Protein AF-A0A4P9WVX8-F1 (afdb_monomer)

Sequence (152 aa):
MGNSILFQQATQNQAVYIHQIEELKTQLSRKAKELGSLQATVRTLQAQMDTGLAYAVQQQEHVQLLLEMERRKTQYLENLLGGPMATDAPTDAPPDPKEAEPSTHPAPLSLSSASSTPEPASSTPEPASSSPPTKASRPRSMSTSASTTSTR

Solvent-accessible surface area (backbone atoms only — not comparable to full-atom values): 10241 Å² total; per-residue (Å²): 125,69,71,60,57,55,51,53,51,52,52,53,53,50,52,53,50,53,52,53,51,52,50,51,51,53,51,51,52,52,50,51,51,54,50,51,53,51,53,51,52,52,52,54,51,49,54,51,49,55,51,50,49,53,51,52,52,53,51,50,54,51,52,52,51,52,52,51,50,52,52,53,51,50,54,51,50,48,52,68,74,63,52,77,79,80,73,88,70,92,76,94,78,85,90,86,92,77,85,86,83,85,84,74,80,84,77,82,86,79,79,78,81,82,87,74,83,80,77,81,86,85,75,86,80,81,86,85,78,86,85,88,87,88,90,82,81,84,86,82,89,80,89,80,84,88,82,92,81,91,86,132

Radius of gyration: 41.73 Å; Cα contacts (8 Å, |Δi|>4): 0; chains: 1; bounding box: 66×66×125 Å

Organism: NCBI:txid1555241

Secondary structure (DSSP, 8-state):
-HHHHHHHHHHHHHHHHHHHHHHHHHHHHHHHHHHHHHHHHHHHHHHHHHHHHHHHHHHHHHHHHHHHHHHHHHHHHHHHHSS----------------------PPP--------PPPP---PPPP-------------------------

Mean predicted aligned error: 20.57 Å

Structure (mmCIF, N/CA/C/O backbone):
data_AF-A0A4P9WVX8-F1
#
_entry.id   AF-A0A4P9WVX8-F1
#
loop_
_atom_site.group_PDB
_atom_site.id
_atom_site.type_symbol
_atom_site.label_atom_id
_atom_site.label_alt_id
_atom_site.label_comp_id
_atom_site.label_asym_id
_atom_site.label_entity_id
_atom_site.label_seq_id
_atom_site.pdbx_PDB_ins_code
_atom_site.Cartn_x
_atom_site.Cartn_y
_atom_site.Cartn_z
_atom_site.occupancy
_atom_site.B_iso_or_equiv
_atom_site.auth_seq_id
_atom_site.auth_comp_id
_atom_site.auth_asym_id
_atom_site.auth_atom_id
_atom_site.pdbx_PDB_model_num
ATOM 1 N N . MET A 1 1 ? -35.167 -10.339 54.689 1.00 61.94 1 MET A N 1
ATOM 2 C CA . MET A 1 1 ? -33.801 -9.828 54.412 1.00 61.94 1 MET A CA 1
ATOM 3 C C . MET A 1 1 ? -33.202 -10.291 53.068 1.00 61.94 1 MET A C 1
ATOM 5 O O . MET A 1 1 ? -32.163 -9.768 52.699 1.00 61.94 1 MET A O 1
ATOM 9 N N . GLY A 1 2 ? -33.830 -11.187 52.285 1.00 73.06 2 GLY A N 1
ATOM 10 C CA . GLY A 1 2 ? -33.225 -11.739 51.052 1.00 73.06 2 GLY A CA 1
ATOM 11 C C . GLY A 1 2 ? -33.112 -10.798 49.837 1.00 73.06 2 GLY A C 1
ATOM 12 O O . GLY A 1 2 ? -32.157 -10.915 49.077 1.00 73.06 2 GLY A O 1
ATOM 13 N N . ASN A 1 3 ? -34.014 -9.821 49.669 1.00 75.25 3 ASN A N 1
ATOM 14 C CA . ASN A 1 3 ? -34.014 -8.960 48.470 1.00 75.25 3 ASN A CA 1
ATOM 15 C C . ASN A 1 3 ? -32.828 -7.978 48.391 1.00 75.25 3 ASN A C 1
ATOM 17 O O . ASN A 1 3 ? -32.446 -7.582 47.294 1.00 75.25 3 ASN A O 1
ATOM 21 N N . SER A 1 4 ? -32.224 -7.605 49.525 1.00 84.88 4 SER A N 1
ATOM 22 C CA . SER A 1 4 ? -31.080 -6.675 49.556 1.00 84.88 4 SER A CA 1
ATOM 23 C C . SER A 1 4 ? -29.802 -7.307 48.986 1.00 84.88 4 SER A C 1
ATOM 25 O O . SER A 1 4 ? -29.057 -6.664 48.253 1.00 84.88 4 SER A O 1
ATOM 27 N N . ILE A 1 5 ? -29.584 -8.600 49.256 1.00 89.88 5 ILE A N 1
ATOM 28 C CA . ILE A 1 5 ? -28.383 -9.330 48.820 1.00 89.88 5 ILE A CA 1
ATOM 29 C C . ILE A 1 5 ? -28.388 -9.512 47.299 1.00 89.88 5 ILE A C 1
ATOM 31 O O . ILE A 1 5 ? -27.379 -9.263 46.644 1.00 89.88 5 ILE A O 1
ATOM 35 N N . LEU A 1 6 ? -29.542 -9.871 46.725 1.00 91.94 6 LEU A N 1
ATOM 36 C CA . LEU A 1 6 ? -29.685 -10.023 45.275 1.00 91.94 6 LEU A CA 1
ATOM 37 C C . LEU A 1 6 ? -29.473 -8.694 44.540 1.00 91.94 6 LEU A C 1
ATOM 39 O O . LEU A 1 6 ? -28.785 -8.658 43.523 1.00 91.94 6 LEU A O 1
ATOM 43 N N . PHE A 1 7 ? -30.010 -7.594 45.074 1.00 93.12 7 PHE A N 1
ATOM 44 C CA . PHE A 1 7 ? -29.798 -6.260 44.513 1.00 93.12 7 PHE A CA 1
ATOM 45 C C . PHE A 1 7 ? -28.320 -5.841 44.566 1.00 93.12 7 PHE A C 1
ATOM 47 O O . PHE A 1 7 ? -27.771 -5.341 43.580 1.00 93.12 7 PHE A O 1
ATOM 54 N N . GLN A 1 8 ? -27.650 -6.091 45.694 1.00 92.81 8 GLN A N 1
ATOM 55 C CA . GLN A 1 8 ? -26.234 -5.769 45.853 1.00 92.81 8 GLN A CA 1
ATOM 56 C C . GLN A 1 8 ? -25.354 -6.589 44.897 1.00 92.81 8 GLN A C 1
ATOM 58 O O . GLN A 1 8 ? -24.461 -6.032 44.258 1.00 92.81 8 GLN A O 1
ATOM 63 N N . GLN A 1 9 ? -25.649 -7.880 44.727 1.00 92.81 9 GLN A N 1
ATOM 64 C CA . GLN A 1 9 ? -24.939 -8.750 43.789 1.00 92.81 9 GLN A CA 1
ATOM 65 C C . GLN A 1 9 ? -25.174 -8.341 42.326 1.00 92.81 9 GLN A C 1
ATOM 67 O O . GLN A 1 9 ? -24.226 -8.281 41.544 1.00 92.81 9 GLN A O 1
ATOM 72 N N . ALA A 1 10 ? -26.412 -7.994 41.957 1.00 92.25 10 ALA A N 1
ATOM 73 C CA . ALA A 1 10 ? -26.726 -7.491 40.620 1.00 92.25 10 ALA A CA 1
ATOM 74 C C . ALA A 1 10 ? -25.960 -6.196 40.304 1.00 92.25 10 ALA A C 1
ATOM 76 O O . ALA A 1 10 ? -25.414 -6.056 39.211 1.00 92.25 10 ALA A O 1
ATOM 77 N N . THR A 1 11 ? -25.848 -5.290 41.279 1.00 94.50 11 THR A N 1
ATOM 78 C CA . THR A 1 11 ? -25.107 -4.026 41.133 1.00 94.50 11 THR A CA 1
ATOM 79 C C . THR A 1 11 ? -23.603 -4.263 40.958 1.00 94.50 11 THR A C 1
ATOM 81 O O . THR A 1 11 ? -22.969 -3.634 40.112 1.00 94.50 11 THR A O 1
ATOM 84 N N . GLN A 1 12 ? -23.021 -5.203 41.712 1.00 94.12 12 GLN A N 1
ATOM 85 C CA . GLN A 1 12 ? -21.609 -5.572 41.560 1.00 94.12 12 GLN A CA 1
ATOM 86 C C . GLN A 1 12 ? -21.328 -6.181 40.184 1.00 94.12 12 GLN A C 1
ATOM 88 O O . GLN A 1 12 ? -20.387 -5.765 39.509 1.00 94.12 12 GLN A O 1
ATOM 93 N N . ASN A 1 13 ? -22.177 -7.107 39.730 1.00 96.25 13 ASN A N 1
ATOM 94 C CA . ASN A 1 13 ? -22.047 -7.703 38.402 1.00 96.25 13 ASN A CA 1
ATOM 95 C C . ASN A 1 13 ? -22.188 -6.646 37.298 1.00 96.25 13 ASN A C 1
ATOM 97 O O . ASN A 1 13 ? -21.410 -6.637 36.347 1.00 96.25 13 ASN A O 1
ATOM 101 N N . GLN A 1 14 ? -23.133 -5.713 37.447 1.00 96.12 14 GLN A N 1
ATOM 102 C CA . GLN A 1 14 ? -23.305 -4.606 36.511 1.00 96.12 14 GLN A CA 1
ATOM 103 C C . GLN A 1 14 ? -22.039 -3.746 36.408 1.00 96.12 14 GLN A C 1
ATOM 105 O O . GLN A 1 14 ? -21.618 -3.424 35.299 1.00 96.12 14 GLN A O 1
ATOM 110 N N . ALA A 1 15 ? -21.402 -3.412 37.534 1.00 95.81 15 ALA A N 1
ATOM 111 C CA . ALA A 1 15 ? -20.159 -2.642 37.535 1.00 95.81 15 ALA A CA 1
ATOM 112 C C . ALA A 1 15 ? -19.017 -3.377 36.808 1.00 95.81 15 ALA A C 1
ATOM 114 O O . ALA A 1 15 ? -18.292 -2.764 36.023 1.00 95.81 15 ALA A O 1
ATOM 115 N N . VAL A 1 16 ? -18.896 -4.696 37.007 1.00 97.50 16 VAL A N 1
ATOM 116 C CA . VAL A 1 16 ? -17.907 -5.527 36.299 1.00 97.50 16 VAL A CA 1
ATOM 117 C C . VAL A 1 16 ? -18.155 -5.505 34.790 1.00 97.50 16 VAL A C 1
ATOM 119 O O . VAL A 1 16 ? -17.217 -5.296 34.021 1.00 97.50 16 VAL A O 1
ATOM 122 N N . TYR A 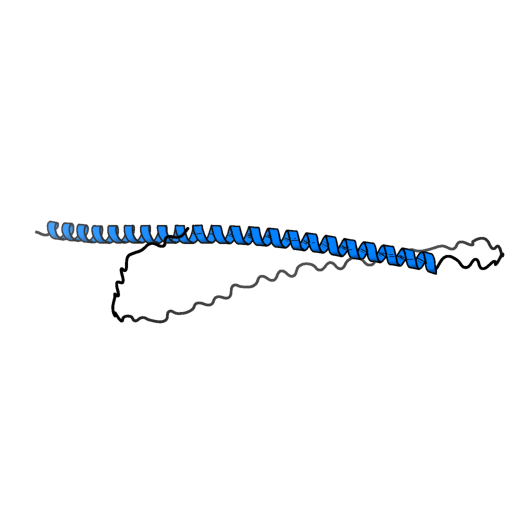1 17 ? -19.406 -5.659 34.351 1.00 97.94 17 TYR A N 1
ATOM 123 C CA . TYR A 1 17 ? -19.733 -5.612 32.925 1.00 97.94 17 TYR A CA 1
ATOM 124 C C . TYR A 1 17 ? -19.483 -4.237 32.307 1.00 97.94 17 TYR A C 1
ATOM 126 O O . TYR A 1 17 ? -18.968 -4.165 31.193 1.00 97.94 17 TYR A O 1
ATOM 134 N N . ILE A 1 18 ? -19.787 -3.148 33.019 1.00 97.69 18 ILE A N 1
ATOM 135 C CA . ILE A 1 18 ? -19.483 -1.789 32.549 1.00 97.69 18 ILE A CA 1
ATOM 136 C C . ILE A 1 18 ? -17.976 -1.637 32.319 1.00 97.69 18 ILE A C 1
ATOM 138 O O . ILE A 1 18 ? -17.573 -1.214 31.236 1.00 97.69 18 ILE A O 1
ATOM 142 N N . HIS A 1 19 ? -17.150 -2.063 33.278 1.00 97.56 19 HIS A N 1
ATOM 143 C CA . HIS A 1 19 ? -15.695 -2.001 33.137 1.00 97.56 19 HIS A CA 1
ATOM 144 C C . HIS A 1 19 ? -15.193 -2.834 31.947 1.00 97.56 19 HIS A C 1
ATOM 146 O O . HIS A 1 19 ? -14.381 -2.359 31.157 1.00 97.56 19 HIS A O 1
ATOM 152 N N . GLN A 1 20 ? -15.696 -4.061 31.772 1.00 98.31 20 GLN A N 1
ATOM 153 C CA . GLN A 1 20 ? -15.327 -4.908 30.629 1.00 98.31 20 GLN A CA 1
ATOM 154 C C . GLN A 1 20 ? -15.719 -4.272 29.288 1.00 98.31 20 GLN A C 1
ATOM 156 O O . GLN A 1 20 ? -14.947 -4.313 28.331 1.00 98.31 20 GLN A O 1
ATOM 161 N N . ILE A 1 21 ? -16.898 -3.650 29.2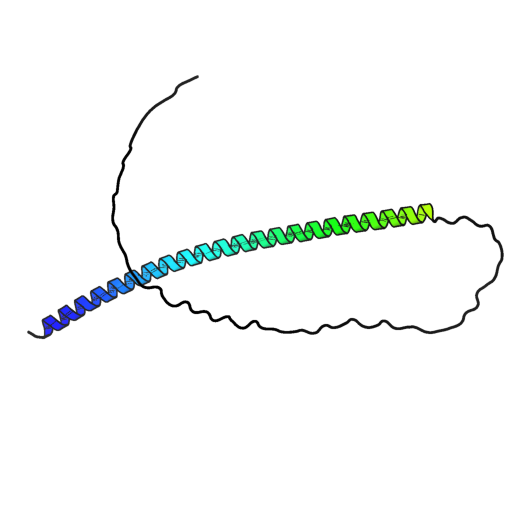11 1.00 98.12 21 ILE A N 1
ATOM 162 C CA . ILE A 1 21 ? -17.354 -2.945 28.008 1.00 98.12 21 ILE A CA 1
ATOM 163 C C . ILE A 1 21 ? -16.441 -1.755 27.699 1.00 98.12 21 ILE A C 1
ATOM 165 O O . ILE A 1 21 ? -16.091 -1.534 26.539 1.00 98.12 21 ILE A O 1
ATOM 169 N N . GLU A 1 22 ? -16.056 -0.976 28.708 1.00 98.38 22 GLU A N 1
ATOM 170 C CA . GLU A 1 22 ? -15.130 0.144 28.534 1.00 98.38 22 GLU A CA 1
ATOM 171 C C . GLU A 1 22 ? -13.752 -0.333 28.079 1.00 98.38 22 GLU A C 1
ATOM 173 O O . GLU A 1 22 ? -13.198 0.208 27.118 1.00 98.38 22 GLU A O 1
ATOM 178 N N . GLU A 1 23 ? -13.235 -1.400 28.684 1.00 98.31 23 GLU A N 1
ATOM 179 C CA . GLU A 1 23 ? -11.970 -1.998 28.280 1.00 98.31 23 GLU A CA 1
ATOM 180 C C . GLU A 1 23 ? -12.013 -2.449 26.814 1.00 98.31 23 GLU A C 1
ATOM 182 O O . GLU A 1 23 ? -11.171 -2.024 26.017 1.00 98.31 23 GLU A O 1
ATOM 187 N N . LEU A 1 24 ? -13.038 -3.206 26.413 1.00 98.50 24 LEU A N 1
ATOM 188 C CA . LEU A 1 24 ? -13.211 -3.643 25.025 1.00 98.50 24 LEU A CA 1
ATOM 189 C C . LEU A 1 24 ? -13.328 -2.462 24.054 1.00 98.50 24 LEU A C 1
ATOM 191 O O . LEU A 1 24 ? -12.718 -2.487 22.984 1.00 98.50 24 LEU A O 1
ATOM 195 N N . LYS A 1 25 ? -14.034 -1.386 24.427 1.00 98.38 25 LYS A N 1
ATOM 196 C CA . LYS A 1 25 ? -14.097 -0.154 23.621 1.00 98.38 25 LYS A CA 1
ATOM 197 C C . LYS A 1 25 ? -12.718 0.477 23.443 1.00 98.38 25 LYS A C 1
ATOM 199 O O . LYS A 1 25 ? -12.378 0.901 22.336 1.00 98.38 25 LYS A O 1
ATOM 204 N N . THR A 1 26 ? -11.907 0.530 24.500 1.00 98.31 26 THR A N 1
ATOM 205 C CA . THR A 1 26 ? -10.547 1.079 24.398 1.00 98.31 26 THR A CA 1
ATOM 206 C C . THR A 1 26 ? -9.642 0.206 23.533 1.00 98.31 26 THR A C 1
ATOM 208 O O . THR A 1 26 ? -8.905 0.743 22.703 1.00 98.31 26 THR A O 1
ATOM 211 N N . GLN A 1 27 ? -9.727 -1.121 23.660 1.00 98.44 27 GLN A N 1
ATOM 212 C CA . GLN A 1 27 ? -8.967 -2.056 22.831 1.00 98.44 27 GLN A CA 1
ATOM 213 C C . GLN A 1 27 ? -9.369 -1.938 21.357 1.00 98.44 27 GLN A C 1
ATOM 215 O O . GLN A 1 27 ? -8.500 -1.794 20.496 1.00 98.44 27 GLN A O 1
ATOM 220 N N . LEU A 1 28 ? -10.673 -1.893 21.068 1.00 98.19 28 LEU A N 1
ATOM 221 C CA . LEU A 1 28 ? -11.195 -1.710 19.714 1.00 98.19 28 LEU A CA 1
ATOM 222 C C . LEU A 1 28 ? -10.752 -0.370 19.115 1.00 98.19 28 LEU A C 1
ATOM 224 O O . LEU A 1 28 ? -10.321 -0.322 17.966 1.00 98.19 28 LEU A O 1
ATOM 228 N N . SER A 1 29 ? -10.766 0.709 19.904 1.00 98.31 29 SER A N 1
ATOM 229 C CA . SER A 1 29 ? -10.260 2.015 19.468 1.00 98.31 29 SER A CA 1
ATOM 230 C C . SER A 1 29 ? -8.767 1.977 19.122 1.00 98.31 29 SER A C 1
ATOM 232 O O . SER A 1 29 ? -8.356 2.533 18.103 1.00 98.31 29 SER A O 1
ATOM 234 N N . ARG A 1 30 ? -7.942 1.300 19.933 1.00 98.31 30 ARG A N 1
ATOM 235 C CA . ARG A 1 30 ? -6.508 1.125 19.643 1.00 98.31 30 ARG A CA 1
ATOM 236 C C . ARG A 1 30 ? -6.298 0.319 18.365 1.00 98.31 30 ARG A C 1
ATOM 238 O O . ARG A 1 30 ? -5.553 0.762 17.496 1.00 98.31 30 ARG A O 1
ATOM 245 N N . LYS A 1 31 ? -7.015 -0.796 18.206 1.00 98.19 31 LYS A N 1
ATOM 246 C CA . LYS A 1 31 ? -6.933 -1.638 17.006 1.00 98.19 31 LYS A CA 1
ATOM 247 C C . LYS A 1 31 ? -7.392 -0.912 15.746 1.00 98.19 31 LYS A C 1
ATOM 249 O O . LYS A 1 31 ? -6.742 -1.036 14.716 1.00 98.19 31 LYS A O 1
ATOM 254 N N . ALA A 1 32 ? -8.435 -0.089 15.829 1.00 98.06 32 ALA A N 1
ATOM 255 C CA . ALA A 1 32 ? -8.865 0.748 14.711 1.00 98.06 32 ALA A CA 1
ATOM 256 C C . ALA A 1 32 ? -7.780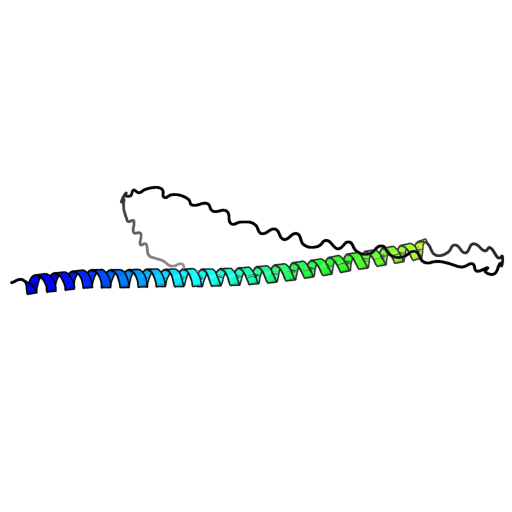 1.757 14.291 1.00 98.06 32 ALA A C 1
ATOM 258 O O . ALA A 1 32 ? -7.563 1.965 13.099 1.00 98.06 32 ALA A O 1
ATOM 259 N N . LYS A 1 33 ? -7.056 2.349 15.253 1.00 98.25 33 LYS A N 1
ATOM 260 C CA . LYS A 1 33 ? -5.925 3.248 14.963 1.00 98.25 33 LYS A CA 1
ATOM 261 C C . LYS A 1 33 ? -4.747 2.512 14.325 1.00 98.25 33 LYS A C 1
ATOM 263 O O . LYS A 1 33 ? -4.198 3.015 13.351 1.00 98.25 33 LYS A O 1
ATOM 268 N N . GLU A 1 34 ? -4.389 1.337 14.845 1.00 98.31 34 GLU A N 1
ATOM 269 C CA . GLU A 1 34 ? -3.346 0.472 14.267 1.00 98.31 34 GLU A CA 1
ATOM 270 C C . GLU A 1 34 ? -3.695 0.046 12.833 1.00 98.31 34 GLU A C 1
ATOM 272 O O . GLU A 1 34 ? -2.847 0.071 11.946 1.00 98.31 34 GLU A O 1
ATOM 277 N N . LEU A 1 35 ? -4.960 -0.297 12.577 1.00 98.12 35 LEU A N 1
ATOM 278 C CA . LEU A 1 35 ? -5.421 -0.659 11.238 1.00 98.12 35 LEU A CA 1
ATOM 279 C C . LEU A 1 35 ? -5.381 0.545 10.291 1.00 98.12 35 LEU A C 1
ATOM 281 O O . LEU A 1 35 ? -4.941 0.415 9.151 1.00 98.12 35 LEU A O 1
ATOM 285 N N . GLY A 1 36 ? -5.777 1.727 10.769 1.00 98.44 36 GLY A N 1
ATOM 286 C CA . GLY A 1 36 ? -5.690 2.967 9.999 1.00 98.44 36 GLY A CA 1
ATOM 287 C C . GLY A 1 36 ? -4.252 3.342 9.631 1.00 98.44 36 GLY A C 1
ATOM 288 O O . GLY A 1 36 ? -3.993 3.716 8.486 1.00 98.44 36 GLY A O 1
ATOM 289 N N . SER A 1 37 ? -3.301 3.200 10.562 1.00 98.06 37 SER A N 1
ATOM 290 C CA . SER A 1 37 ? -1.886 3.456 10.268 1.00 98.06 37 SER A CA 1
ATOM 291 C C . SER A 1 37 ? -1.319 2.430 9.289 1.00 98.06 37 SER A C 1
ATOM 293 O O . SER A 1 37 ? -0.641 2.822 8.341 1.00 98.06 37 SER A O 1
ATOM 295 N N . LEU A 1 38 ? -1.652 1.146 9.447 1.00 98.19 38 LEU A N 1
ATOM 296 C CA . LEU A 1 38 ? -1.238 0.096 8.517 1.00 98.19 38 LEU A CA 1
ATOM 297 C C . LEU A 1 38 ? -1.821 0.310 7.111 1.00 98.19 38 LEU A C 1
ATOM 299 O O . LEU A 1 38 ? -1.133 0.140 6.111 1.00 98.19 38 LEU A O 1
ATOM 303 N N . GLN A 1 39 ? -3.078 0.737 7.005 1.00 98.44 39 GLN A N 1
ATOM 304 C CA . GLN A 1 39 ? -3.677 1.054 5.710 1.00 98.44 39 GLN A CA 1
ATOM 305 C C . GLN A 1 39 ? -2.966 2.235 5.033 1.00 98.44 39 GLN A C 1
ATOM 307 O O . GLN A 1 39 ? -2.780 2.229 3.814 1.00 98.44 39 GLN A O 1
ATOM 312 N N . ALA A 1 40 ? -2.547 3.239 5.808 1.00 98.19 40 ALA A N 1
ATOM 313 C CA . ALA A 1 40 ? -1.770 4.357 5.288 1.00 98.19 40 ALA A CA 1
ATOM 314 C C . ALA A 1 40 ? -0.383 3.911 4.798 1.00 98.19 40 ALA A C 1
ATOM 316 O O . ALA A 1 40 ? 0.021 4.308 3.707 1.00 98.19 40 ALA A O 1
ATOM 317 N N . THR A 1 41 ? 0.323 3.052 5.543 1.00 98.38 41 THR A N 1
ATOM 318 C CA . THR A 1 41 ? 1.639 2.548 5.113 1.00 98.38 41 THR A CA 1
ATOM 319 C C . THR A 1 41 ? 1.539 1.697 3.852 1.00 98.38 41 THR A C 1
ATOM 321 O O . THR A 1 41 ? 2.346 1.881 2.944 1.00 98.38 41 THR A O 1
ATOM 324 N N . VAL A 1 42 ? 0.521 0.836 3.747 1.00 98.44 42 VAL A N 1
ATOM 325 C CA . VAL A 1 42 ? 0.267 0.036 2.537 1.00 98.44 42 VAL A CA 1
ATOM 326 C C . VAL A 1 42 ? 0.018 0.934 1.325 1.00 98.44 42 VAL A C 1
ATOM 328 O O . VAL A 1 42 ? 0.602 0.703 0.271 1.00 98.44 42 VAL A O 1
ATOM 331 N N . ARG A 1 43 ? -0.788 1.995 1.465 1.00 98.50 43 ARG A N 1
ATOM 332 C CA . ARG A 1 43 ? -1.024 2.951 0.367 1.00 98.50 43 ARG A CA 1
ATOM 333 C C . ARG A 1 43 ? 0.253 3.663 -0.071 1.00 98.50 43 ARG A C 1
ATOM 335 O O . ARG A 1 43 ? 0.482 3.808 -1.267 1.00 98.50 43 ARG A O 1
ATOM 342 N N . THR A 1 44 ? 1.088 4.081 0.878 1.00 98.38 44 THR A N 1
ATOM 343 C CA . THR A 1 44 ? 2.380 4.707 0.567 1.00 98.38 44 THR A CA 1
ATOM 344 C C . THR A 1 44 ? 3.308 3.736 -0.159 1.00 98.38 44 THR A C 1
ATOM 346 O O . THR A 1 44 ? 3.929 4.116 -1.148 1.00 98.38 44 THR A O 1
ATOM 349 N N . LEU A 1 45 ? 3.379 2.482 0.296 1.00 98.56 45 LEU A N 1
ATOM 350 C CA . LEU A 1 45 ? 4.209 1.460 -0.337 1.00 98.56 45 LEU A CA 1
ATOM 351 C C . LEU A 1 45 ? 3.730 1.145 -1.759 1.00 98.56 45 LEU A C 1
ATOM 353 O O . LEU A 1 45 ? 4.552 1.043 -2.664 1.00 98.56 45 LEU A O 1
ATOM 357 N N . GLN A 1 46 ? 2.413 1.065 -1.970 1.00 98.44 46 GLN A N 1
ATOM 358 C CA . GLN A 1 46 ? 1.836 0.884 -3.301 1.00 98.44 46 GLN A CA 1
ATOM 359 C C . GLN A 1 46 ? 2.238 2.028 -4.238 1.00 98.44 46 GLN A C 1
ATOM 361 O O . GLN A 1 46 ? 2.741 1.774 -5.326 1.00 98.44 46 GLN A O 1
ATOM 366 N N . ALA A 1 47 ? 2.116 3.283 -3.793 1.00 98.19 47 ALA A N 1
ATOM 367 C CA . ALA A 1 47 ? 2.512 4.436 -4.601 1.00 98.19 47 ALA A CA 1
ATOM 368 C C . ALA A 1 47 ? 4.014 4.427 -4.949 1.00 98.19 47 ALA A C 1
ATOM 370 O O . ALA A 1 47 ? 4.405 4.779 -6.064 1.00 98.19 47 ALA A O 1
ATOM 371 N N . GLN A 1 48 ? 4.866 4.002 -4.010 1.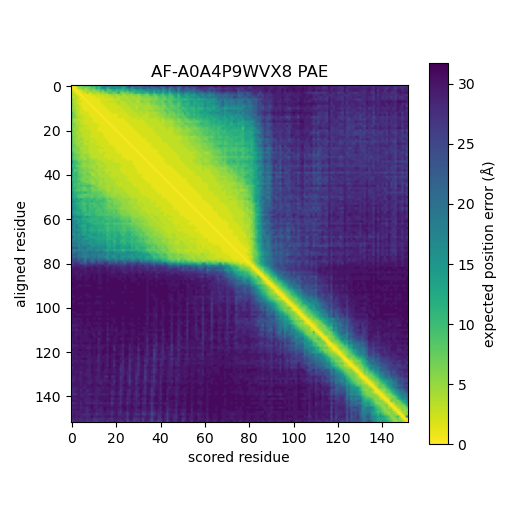00 98.31 48 GLN A N 1
ATOM 372 C CA . GLN A 1 48 ? 6.300 3.832 -4.258 1.00 98.31 48 GLN A CA 1
ATOM 373 C C . GLN A 1 48 ? 6.577 2.718 -5.273 1.00 98.31 48 GLN A C 1
ATOM 375 O O . GLN A 1 48 ? 7.402 2.911 -6.165 1.00 98.31 48 GLN A O 1
ATOM 380 N N . MET A 1 49 ? 5.875 1.585 -5.174 1.00 98.25 49 MET A N 1
ATOM 381 C CA . MET A 1 49 ? 5.971 0.497 -6.150 1.00 98.25 49 MET A CA 1
ATOM 382 C C . MET A 1 49 ? 5.533 0.939 -7.544 1.00 98.25 49 MET A C 1
ATOM 384 O O . MET A 1 49 ? 6.259 0.688 -8.502 1.00 98.25 49 MET A O 1
ATOM 388 N N . ASP A 1 50 ? 4.400 1.631 -7.658 1.00 98.38 50 ASP A N 1
ATOM 389 C CA . ASP A 1 50 ? 3.885 2.116 -8.941 1.00 98.38 50 ASP A CA 1
ATOM 390 C C . ASP A 1 50 ? 4.875 3.096 -9.590 1.00 98.38 50 ASP A C 1
ATOM 392 O O . ASP A 1 50 ? 5.163 3.007 -10.784 1.00 98.38 50 ASP A O 1
ATOM 396 N N . THR A 1 51 ? 5.476 3.979 -8.785 1.00 98.31 51 THR A N 1
ATOM 397 C CA . THR A 1 51 ? 6.525 4.904 -9.245 1.00 98.31 51 THR A CA 1
ATOM 398 C C . THR A 1 51 ? 7.779 4.152 -9.701 1.00 98.31 51 THR A C 1
ATOM 400 O O . THR A 1 51 ? 8.343 4.460 -10.751 1.00 98.31 51 THR A O 1
ATOM 403 N N . GLY A 1 52 ? 8.215 3.148 -8.934 1.00 98.44 52 GLY A N 1
ATOM 404 C CA . GLY A 1 52 ? 9.366 2.315 -9.283 1.00 98.44 52 GLY A CA 1
ATOM 405 C C . GLY A 1 52 ? 9.146 1.520 -10.572 1.00 98.44 52 GLY A C 1
ATOM 406 O O . GLY A 1 52 ? 10.045 1.444 -11.407 1.00 98.44 52 GLY A O 1
ATOM 407 N N . LEU A 1 53 ? 7.938 0.988 -10.769 1.00 98.44 53 LEU A N 1
ATOM 408 C CA . LEU A 1 53 ? 7.559 0.265 -11.980 1.00 98.44 53 LEU A CA 1
ATOM 409 C C . LEU A 1 53 ? 7.520 1.194 -13.195 1.00 98.44 53 LEU A C 1
ATOM 411 O O . LEU A 1 53 ? 8.074 0.847 -14.235 1.00 98.44 53 LEU A O 1
ATOM 415 N N . ALA A 1 54 ? 6.951 2.393 -13.055 1.00 98.19 54 ALA A N 1
ATOM 416 C CA . ALA A 1 54 ? 6.957 3.393 -14.120 1.00 98.19 54 ALA A CA 1
ATOM 417 C C . ALA A 1 54 ? 8.387 3.767 -14.545 1.00 98.19 54 ALA A C 1
ATOM 419 O O . ALA A 1 54 ? 8.689 3.816 -15.737 1.00 98.19 54 ALA A O 1
ATOM 420 N N . TYR A 1 55 ? 9.291 3.961 -13.579 1.00 98.44 55 TYR A N 1
ATOM 421 C CA . TYR A 1 55 ? 10.698 4.227 -13.872 1.00 98.44 55 TYR A CA 1
ATOM 422 C C . TYR A 1 55 ? 11.382 3.047 -14.575 1.00 98.44 55 TYR A C 1
ATOM 424 O O . TYR A 1 55 ? 12.113 3.248 -15.542 1.00 98.44 55 TYR A O 1
ATOM 432 N N . ALA A 1 56 ? 11.135 1.812 -14.129 1.00 97.94 56 ALA A N 1
ATOM 433 C CA . ALA A 1 56 ? 11.705 0.622 -14.757 1.00 97.94 56 ALA A CA 1
ATOM 434 C C . ALA A 1 56 ? 11.246 0.463 -16.217 1.00 97.94 56 ALA A C 1
ATOM 436 O O . ALA A 1 56 ? 12.073 0.196 -17.088 1.00 97.94 56 ALA A O 1
ATOM 437 N N . VAL A 1 57 ? 9.957 0.696 -16.492 1.00 98.44 57 VAL A N 1
ATOM 438 C CA . VAL A 1 57 ? 9.407 0.697 -17.858 1.00 98.44 57 VAL A CA 1
ATOM 439 C C . VAL A 1 57 ? 10.075 1.778 -18.707 1.00 98.44 57 VAL A C 1
ATOM 441 O O . VAL A 1 57 ? 10.549 1.488 -19.802 1.00 98.44 57 VAL A O 1
ATOM 444 N N . GLN A 1 58 ? 10.222 2.994 -18.177 1.00 98.44 58 GLN A N 1
ATOM 445 C CA . GLN A 1 58 ? 10.910 4.078 -18.881 1.00 98.44 58 GLN A CA 1
ATOM 446 C C . GLN A 1 58 ? 12.368 3.719 -19.222 1.00 98.44 58 GLN A C 1
ATOM 448 O O . GLN A 1 58 ? 12.847 4.010 -20.319 1.00 98.44 58 GLN A O 1
ATOM 453 N N . GLN A 1 59 ? 13.092 3.080 -18.298 1.00 98.25 59 GLN A N 1
ATOM 454 C CA . GLN A 1 59 ? 14.462 2.627 -18.558 1.00 98.25 59 GLN A CA 1
ATOM 455 C C . GLN A 1 59 ? 14.507 1.524 -19.617 1.00 98.25 59 GLN A C 1
ATOM 457 O O . GLN A 1 59 ? 15.393 1.536 -20.471 1.00 98.25 59 GLN A O 1
ATOM 462 N N . GLN A 1 60 ? 13.545 0.599 -19.603 1.00 98.31 60 GLN A N 1
ATOM 463 C CA . GLN A 1 60 ? 13.432 -0.438 -20.625 1.00 98.31 60 GLN A CA 1
ATOM 464 C C . GLN A 1 60 ? 13.219 0.169 -22.018 1.00 98.31 60 GLN A C 1
ATOM 466 O O . GLN A 1 60 ? 13.926 -0.208 -22.953 1.00 98.31 60 GLN A O 1
ATOM 471 N N . GLU A 1 61 ? 12.305 1.131 -22.152 1.00 98.25 61 GLU A N 1
ATOM 472 C CA . GLU A 1 61 ? 12.057 1.844 -23.413 1.00 98.25 61 GLU A CA 1
ATOM 473 C C . GLU A 1 61 ? 13.313 2.576 -23.904 1.00 98.25 61 GLU A C 1
ATOM 475 O O . GLU A 1 61 ? 13.666 2.501 -25.082 1.00 98.25 61 GLU A O 1
ATOM 480 N N . HIS A 1 62 ? 14.039 3.236 -22.998 1.00 98.06 62 HIS A N 1
ATOM 481 C CA . HIS A 1 62 ? 15.285 3.921 -23.334 1.00 98.06 62 HIS A CA 1
ATOM 482 C C . HIS A 1 62 ? 16.369 2.950 -23.829 1.00 98.06 62 HIS A C 1
ATOM 484 O O . HIS A 1 62 ? 17.031 3.211 -24.834 1.00 98.06 62 HIS A O 1
ATOM 490 N N . VAL A 1 63 ? 16.541 1.805 -23.159 1.00 98.31 63 VAL A N 1
ATOM 491 C CA . VAL A 1 63 ? 17.486 0.764 -23.596 1.00 98.31 63 VAL A CA 1
ATOM 492 C C . VAL A 1 63 ? 17.075 0.190 -24.952 1.00 98.31 63 VAL A C 1
ATOM 494 O O . VAL A 1 63 ? 17.928 0.004 -25.819 1.00 98.31 63 VAL A O 1
ATOM 497 N N . GLN A 1 64 ? 15.781 -0.045 -25.170 1.00 98.00 64 GLN A N 1
ATOM 498 C CA . GLN A 1 64 ? 15.276 -0.532 -26.450 1.00 98.00 64 GLN A CA 1
ATOM 499 C C . GLN A 1 64 ? 15.561 0.462 -27.583 1.00 98.00 64 GLN A C 1
ATOM 501 O O . GLN A 1 64 ? 16.034 0.056 -28.645 1.00 98.00 64 GLN A O 1
ATOM 506 N N . LEU A 1 65 ? 15.377 1.762 -27.337 1.00 98.06 65 LEU A N 1
ATOM 507 C CA . LEU A 1 65 ? 15.729 2.814 -28.291 1.00 98.06 65 LEU A CA 1
ATOM 508 C C . LEU A 1 65 ? 17.227 2.806 -28.629 1.00 98.06 65 LEU A C 1
ATOM 510 O O . LEU A 1 65 ? 17.591 2.903 -29.802 1.00 98.06 65 LEU A O 1
ATOM 514 N N . LEU A 1 66 ? 18.102 2.669 -27.626 1.00 97.81 66 LEU A N 1
ATOM 515 C CA . LEU A 1 66 ? 19.549 2.587 -27.850 1.00 97.81 66 LEU A CA 1
ATOM 516 C C . LEU A 1 66 ? 19.918 1.382 -28.724 1.00 97.81 66 LEU A C 1
ATOM 518 O O . LEU A 1 66 ? 20.667 1.541 -29.688 1.00 97.81 66 LEU A O 1
ATOM 522 N N . LEU A 1 67 ? 19.344 0.209 -28.444 1.00 97.81 67 LEU A N 1
ATOM 523 C CA . LEU A 1 67 ? 19.565 -0.999 -29.244 1.00 97.81 67 LEU A CA 1
ATOM 524 C C . LEU A 1 67 ? 19.082 -0.829 -30.690 1.00 97.81 67 LEU A C 1
ATOM 526 O O . LEU A 1 67 ? 19.756 -1.259 -31.627 1.00 97.81 67 LEU A O 1
ATOM 530 N N . GLU A 1 68 ? 17.934 -0.182 -30.900 1.00 97.81 68 GLU A N 1
ATOM 531 C CA . GLU A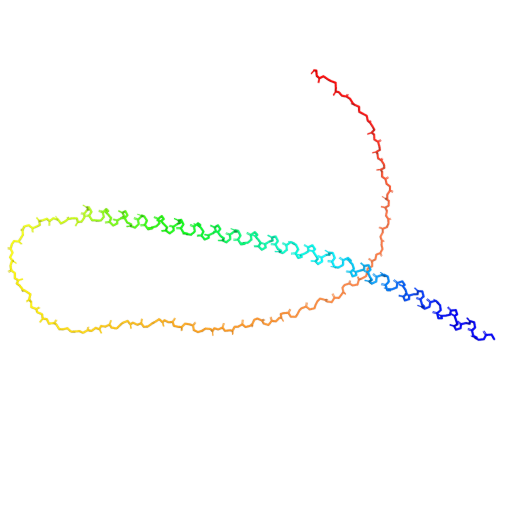 1 68 ? 17.444 0.123 -32.247 1.00 97.81 68 GLU A CA 1
ATOM 532 C C . GLU A 1 68 ? 18.375 1.077 -33.000 1.00 97.81 68 GLU A C 1
ATOM 534 O O . GLU A 1 68 ? 18.648 0.863 -34.186 1.00 97.81 68 GLU A O 1
ATOM 539 N N . MET A 1 69 ? 18.893 2.108 -32.326 1.00 97.69 69 MET A N 1
ATOM 540 C CA . MET A 1 69 ? 19.870 3.018 -32.925 1.00 97.69 69 MET A CA 1
ATOM 541 C C . MET A 1 69 ? 21.168 2.298 -33.292 1.00 97.69 69 MET A C 1
ATOM 543 O O . MET A 1 69 ? 21.679 2.497 -34.396 1.00 97.69 69 MET A O 1
ATOM 547 N N . GLU A 1 70 ? 21.687 1.441 -32.410 1.00 96.62 70 GLU A N 1
ATOM 548 C CA . GLU A 1 70 ? 22.879 0.639 -32.695 1.00 96.62 70 GLU A CA 1
ATOM 549 C C . GLU A 1 70 ? 22.653 -0.299 -33.879 1.00 96.62 70 GLU A C 1
ATOM 551 O O . GLU A 1 70 ? 23.468 -0.324 -34.802 1.00 96.62 70 GLU A O 1
ATOM 556 N N . ARG A 1 71 ? 21.509 -0.992 -33.925 1.00 97.25 71 ARG A N 1
ATOM 557 C CA . ARG A 1 71 ? 21.152 -1.860 -35.053 1.00 97.25 71 ARG A CA 1
ATOM 558 C C . ARG A 1 71 ? 21.132 -1.092 -36.374 1.00 97.25 71 ARG A C 1
ATOM 560 O O . ARG A 1 71 ? 21.705 -1.562 -37.355 1.00 97.25 71 ARG A O 1
ATOM 567 N N . ARG A 1 72 ? 20.510 0.092 -36.408 1.00 96.38 72 ARG A N 1
ATOM 568 C CA . ARG A 1 72 ? 20.472 0.942 -37.614 1.00 96.38 72 ARG A CA 1
ATOM 569 C C . ARG A 1 72 ? 21.863 1.428 -38.016 1.00 96.38 72 ARG A C 1
ATOM 571 O O . ARG A 1 72 ? 22.172 1.460 -39.204 1.00 96.38 72 ARG A O 1
ATOM 578 N N . LYS A 1 73 ? 22.716 1.777 -37.047 1.00 95.38 73 LYS A N 1
ATOM 579 C CA . LYS A 1 73 ? 24.106 2.173 -37.310 1.00 95.38 73 LYS A CA 1
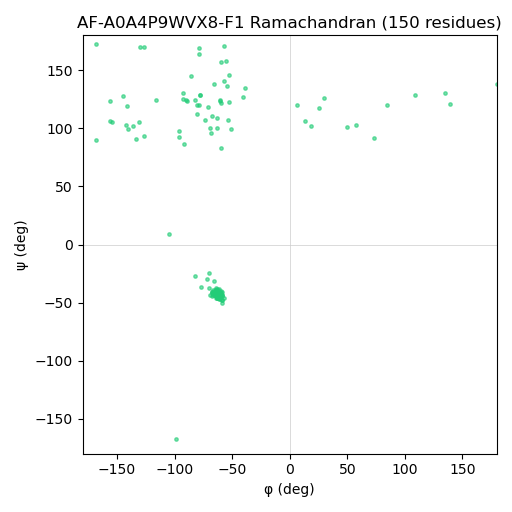ATOM 580 C C . LYS A 1 73 ? 24.899 1.025 -37.937 1.00 95.38 73 LYS A C 1
ATOM 582 O O . LYS A 1 73 ? 25.602 1.258 -38.916 1.00 95.38 73 LYS A O 1
ATOM 587 N N . THR A 1 74 ? 24.766 -0.192 -37.414 1.00 94.69 74 THR A N 1
ATOM 588 C CA . THR A 1 74 ? 25.432 -1.377 -37.976 1.00 94.69 74 THR A CA 1
ATOM 589 C C . THR A 1 74 ? 24.955 -1.653 -39.396 1.00 94.69 74 THR A C 1
ATOM 591 O O . THR A 1 74 ? 25.785 -1.788 -40.286 1.00 94.69 74 THR A O 1
ATOM 594 N N . GLN A 1 75 ? 23.642 -1.611 -39.641 1.00 93.62 75 GLN A N 1
ATOM 595 C CA . GLN A 1 75 ? 23.082 -1.762 -40.991 1.00 93.62 75 GLN A CA 1
ATOM 596 C C . GLN A 1 75 ? 23.610 -0.702 -41.965 1.00 93.62 75 GLN A C 1
ATOM 598 O O . GLN A 1 75 ? 23.927 -1.002 -43.112 1.00 93.62 75 GLN A O 1
ATOM 603 N N . TYR A 1 76 ? 23.733 0.550 -41.518 1.00 93.81 76 TYR A N 1
ATOM 604 C CA . TYR A 1 76 ? 24.299 1.615 -42.341 1.00 93.81 76 TYR A CA 1
ATOM 605 C C . TYR A 1 76 ? 25.770 1.351 -42.691 1.00 93.81 76 TYR A C 1
ATOM 607 O O . TYR A 1 76 ? 26.169 1.528 -43.839 1.00 93.81 76 TYR A O 1
ATOM 615 N N . LEU A 1 77 ? 26.569 0.893 -41.723 1.00 92.12 77 LEU A N 1
ATOM 616 C CA . LEU A 1 77 ? 27.965 0.529 -41.962 1.00 92.12 77 LEU A CA 1
ATOM 617 C C . LEU A 1 77 ? 28.092 -0.678 -42.897 1.00 92.12 77 LEU A C 1
ATOM 619 O O . LEU A 1 77 ? 28.922 -0.641 -43.798 1.00 92.12 77 LEU A O 1
ATOM 623 N N . GLU A 1 78 ? 27.259 -1.706 -42.735 1.00 90.56 78 GLU A N 1
ATOM 624 C CA . GLU A 1 78 ? 27.205 -2.853 -43.651 1.00 90.56 78 GLU A CA 1
ATOM 625 C C . GLU A 1 78 ? 26.880 -2.411 -45.081 1.00 90.56 78 GLU A C 1
ATOM 627 O O . GLU A 1 78 ? 27.564 -2.825 -46.011 1.00 90.56 78 GLU A O 1
ATOM 632 N N . ASN A 1 79 ? 25.917 -1.505 -45.269 1.00 89.94 79 ASN A N 1
ATOM 633 C CA . ASN A 1 79 ? 25.584 -0.969 -46.592 1.00 89.94 79 ASN A CA 1
ATOM 634 C C . ASN A 1 79 ? 26.723 -0.133 -47.205 1.00 89.94 79 ASN A C 1
ATOM 636 O O . ASN A 1 79 ? 26.881 -0.112 -48.423 1.00 89.94 79 ASN A O 1
ATOM 640 N N . LEU A 1 80 ? 27.520 0.554 -46.379 1.00 88.44 80 LEU A N 1
ATOM 641 C CA . LEU A 1 80 ? 28.685 1.314 -46.842 1.00 88.44 80 LEU A CA 1
ATOM 642 C C . LEU A 1 80 ? 29.889 0.422 -47.168 1.00 88.44 80 LEU A C 1
ATOM 644 O O . LEU A 1 80 ? 30.619 0.721 -48.110 1.00 88.44 80 LEU A O 1
ATOM 648 N N . LEU A 1 81 ? 30.113 -0.650 -46.402 1.00 83.75 81 LEU A N 1
ATOM 649 C CA . LEU A 1 81 ? 31.210 -1.597 -46.632 1.00 83.75 81 LEU A CA 1
ATOM 650 C C . LEU A 1 81 ? 30.870 -2.651 -47.701 1.00 83.75 81 LEU A C 1
ATOM 652 O O . LEU A 1 81 ? 31.778 -3.174 -48.340 1.00 83.75 81 LEU A O 1
ATOM 656 N N . GLY A 1 82 ? 29.586 -2.966 -47.883 1.00 66.31 82 GLY A N 1
ATOM 657 C CA . GLY A 1 82 ? 29.060 -3.975 -48.808 1.00 66.31 82 GLY A CA 1
ATOM 658 C C . GLY A 1 82 ? 28.403 -3.412 -50.073 1.00 66.31 82 GLY A C 1
ATOM 659 O O . GLY A 1 82 ? 27.790 -4.174 -50.819 1.00 66.31 82 GLY A O 1
ATOM 660 N N . GLY A 1 83 ? 28.508 -2.102 -50.330 1.00 53.12 83 GLY A N 1
ATOM 661 C CA . GLY A 1 83 ? 28.080 -1.499 -51.597 1.00 53.12 83 GLY A CA 1
ATOM 662 C C . GLY A 1 83 ? 28.801 -2.155 -52.784 1.00 53.12 83 GLY A C 1
ATOM 663 O O . GLY A 1 83 ? 29.981 -2.491 -52.660 1.00 53.12 83 GLY A O 1
ATOM 664 N N . PRO A 1 84 ? 28.111 -2.394 -53.914 1.00 49.44 84 PRO A N 1
ATOM 665 C CA . PRO A 1 84 ? 28.565 -3.327 -54.933 1.00 49.44 84 PRO A CA 1
ATOM 666 C C . PRO A 1 84 ? 29.926 -2.894 -55.473 1.00 49.44 84 PRO A C 1
ATOM 668 O O . PRO A 1 84 ? 30.061 -1.819 -56.057 1.00 49.44 84 PRO A O 1
ATOM 671 N N . MET A 1 85 ? 30.926 -3.770 -55.357 1.00 42.47 85 MET A N 1
ATOM 672 C CA . MET A 1 85 ? 31.919 -3.853 -56.418 1.00 42.47 85 MET A CA 1
ATOM 673 C C . MET A 1 85 ? 31.110 -4.062 -57.694 1.00 42.47 85 MET A C 1
ATOM 675 O O . MET A 1 85 ? 30.510 -5.119 -57.882 1.00 42.47 85 MET A O 1
ATOM 679 N N . ALA A 1 86 ? 31.032 -3.028 -58.526 1.00 46.66 86 ALA A N 1
ATOM 680 C CA . ALA A 1 86 ? 30.676 -3.171 -59.920 1.00 46.66 86 ALA A CA 1
ATOM 681 C C . ALA A 1 86 ? 31.722 -4.102 -60.546 1.00 46.66 86 ALA A C 1
ATOM 683 O O . ALA A 1 86 ? 32.738 -3.670 -61.082 1.00 46.66 86 ALA A O 1
ATOM 684 N N . THR A 1 87 ? 31.517 -5.408 -60.401 1.00 47.06 87 THR A N 1
ATOM 685 C CA . THR A 1 87 ? 32.058 -6.374 -61.338 1.00 47.06 87 THR A CA 1
ATOM 686 C C . THR A 1 87 ? 31.292 -6.137 -62.625 1.00 47.06 87 THR A C 1
ATOM 688 O O . THR A 1 87 ? 30.165 -6.608 -62.779 1.00 47.06 87 THR A O 1
ATOM 691 N N . ASP A 1 88 ? 31.893 -5.349 -63.514 1.00 46.06 88 ASP A N 1
ATOM 692 C CA . ASP A 1 88 ? 31.584 -5.375 -64.935 1.00 46.06 88 ASP A CA 1
ATOM 693 C C . ASP A 1 88 ? 31.660 -6.831 -65.408 1.00 46.06 88 ASP A C 1
ATOM 695 O O . ASP A 1 88 ? 32.730 -7.389 -65.648 1.00 46.06 88 ASP A O 1
ATOM 699 N N . ALA A 1 89 ? 30.498 -7.461 -65.507 1.00 38.62 89 ALA A N 1
ATOM 700 C CA . ALA A 1 89 ? 30.291 -8.664 -66.284 1.00 38.62 89 ALA A CA 1
ATOM 701 C C . ALA A 1 89 ? 28.975 -8.469 -67.047 1.00 38.62 89 ALA A C 1
ATOM 703 O O . ALA A 1 89 ? 27.898 -8.587 -66.458 1.00 38.62 89 ALA A O 1
ATOM 704 N N . PRO A 1 90 ? 29.020 -8.135 -68.346 1.00 52.22 90 PRO A N 1
ATOM 705 C CA . PRO A 1 90 ? 27.839 -8.212 -69.181 1.00 52.22 90 PRO A CA 1
ATOM 706 C C . PRO A 1 90 ? 27.675 -9.677 -69.579 1.00 52.22 90 PRO A C 1
ATOM 708 O O . PRO A 1 90 ? 28.585 -10.220 -70.192 1.00 52.22 90 PRO A O 1
ATOM 711 N N . THR A 1 91 ? 26.561 -10.330 -69.246 1.00 49.44 91 THR A N 1
ATOM 712 C CA . THR A 1 91 ? 25.910 -11.355 -70.092 1.00 49.44 91 THR A CA 1
ATOM 713 C C . THR A 1 91 ? 24.527 -11.659 -69.512 1.00 49.44 91 THR A C 1
ATOM 715 O O . THR A 1 91 ? 24.355 -12.477 -68.616 1.00 49.44 91 THR A O 1
ATOM 718 N N . ASP A 1 92 ? 23.559 -10.888 -69.989 1.00 53.09 92 ASP A N 1
ATOM 719 C CA . ASP A 1 92 ? 22.320 -11.358 -70.614 1.00 53.09 92 ASP A CA 1
ATOM 720 C C . ASP A 1 92 ? 21.971 -12.859 -70.460 1.00 53.09 92 ASP A C 1
ATOM 722 O O . ASP A 1 92 ? 22.534 -13.716 -71.141 1.00 53.09 92 ASP A O 1
ATOM 726 N N . ALA A 1 93 ? 20.988 -13.167 -69.609 1.00 44.00 93 ALA A N 1
ATOM 727 C CA . ALA A 1 93 ? 20.092 -14.312 -69.788 1.00 44.00 93 ALA A CA 1
ATOM 728 C C . ALA A 1 93 ? 18.759 -14.063 -69.032 1.00 44.00 93 ALA A C 1
ATOM 730 O O . ALA A 1 93 ? 18.790 -13.803 -67.826 1.00 44.00 93 ALA A O 1
ATOM 731 N N . PRO A 1 94 ? 17.593 -14.106 -69.711 1.00 54.38 94 PRO A N 1
ATOM 732 C CA . PRO A 1 94 ? 16.269 -13.855 -69.128 1.00 54.38 94 PRO A CA 1
ATOM 733 C C . PRO A 1 94 ? 15.722 -15.073 -68.343 1.00 54.38 94 PRO A C 1
ATOM 735 O O . PRO A 1 94 ? 16.312 -16.153 -68.394 1.00 54.38 94 PRO A O 1
ATOM 738 N N . PRO A 1 95 ? 14.622 -14.906 -67.574 1.00 56.66 95 PRO A N 1
ATOM 739 C CA . PRO A 1 95 ? 14.237 -15.808 -66.494 1.00 56.66 95 PRO A CA 1
ATOM 740 C C . PRO A 1 95 ? 13.420 -16.993 -67.009 1.00 56.66 95 PRO A C 1
ATOM 742 O O . PRO A 1 95 ? 12.574 -16.814 -67.881 1.00 56.66 95 PRO A O 1
ATOM 745 N N . ASP A 1 96 ? 13.600 -18.168 -66.402 1.00 48.69 96 ASP A N 1
ATOM 746 C CA . ASP A 1 96 ? 12.680 -19.291 -66.588 1.00 48.69 96 ASP A CA 1
ATOM 747 C C . ASP A 1 96 ? 11.975 -19.650 -65.263 1.00 48.69 96 ASP A C 1
ATOM 749 O O . ASP A 1 96 ? 12.645 -19.881 -64.250 1.00 48.69 96 ASP A O 1
ATOM 753 N N . PRO A 1 97 ? 10.627 -19.669 -65.240 1.00 60.16 97 PRO A N 1
ATOM 754 C CA . PRO A 1 97 ? 9.815 -19.898 -64.055 1.00 60.16 97 PRO A CA 1
ATOM 755 C C . PRO A 1 97 ? 9.464 -21.384 -63.905 1.00 60.16 97 PRO A C 1
ATOM 757 O O . PRO A 1 97 ? 8.928 -21.998 -64.824 1.00 60.16 97 PRO A O 1
ATOM 760 N N . LYS A 1 98 ? 9.686 -21.952 -62.716 1.00 57.81 98 LYS A N 1
ATOM 761 C CA . LYS A 1 98 ? 8.982 -23.153 -62.225 1.00 57.81 98 LYS A CA 1
ATOM 762 C C . LYS A 1 98 ? 8.712 -22.940 -60.734 1.00 57.81 98 LYS A C 1
ATOM 764 O O . LYS A 1 98 ? 9.651 -22.799 -59.960 1.00 57.81 98 LYS A O 1
ATOM 769 N N . GLU A 1 99 ? 7.493 -22.526 -60.383 1.00 47.84 99 GLU A N 1
ATOM 770 C CA . GLU A 1 99 ? 6.450 -23.392 -59.791 1.00 47.84 99 GLU A CA 1
ATOM 771 C C . GLU A 1 99 ? 6.985 -24.205 -58.601 1.00 47.84 99 GLU A C 1
ATOM 773 O O . GLU A 1 99 ? 7.781 -25.120 -58.774 1.00 47.84 99 GLU A O 1
ATOM 778 N N . ALA A 1 100 ? 6.690 -23.764 -57.371 1.00 43.34 100 ALA A N 1
ATOM 779 C CA . ALA A 1 100 ? 5.597 -24.262 -56.507 1.00 43.34 100 ALA A CA 1
ATOM 780 C C . ALA A 1 100 ? 6.268 -25.063 -55.357 1.00 43.34 100 ALA A C 1
ATOM 782 O O . ALA A 1 100 ? 7.183 -25.830 -55.612 1.00 43.34 100 ALA A O 1
ATOM 783 N N . GLU A 1 101 ? 6.042 -24.886 -54.056 1.00 51.31 101 GLU A N 1
ATOM 784 C CA . GLU A 1 101 ? 4.839 -24.637 -53.262 1.00 51.31 101 GLU A CA 1
ATOM 785 C C . GLU A 1 101 ? 5.233 -24.218 -51.814 1.00 51.31 101 GLU A C 1
ATOM 787 O O . GLU A 1 101 ? 6.415 -24.258 -51.453 1.00 51.31 101 GLU A O 1
ATOM 792 N N . PRO A 1 102 ? 4.270 -23.793 -50.969 1.00 52.56 102 PRO A N 1
ATOM 793 C CA . PRO A 1 102 ? 4.521 -23.067 -49.730 1.00 52.56 102 PRO A CA 1
ATOM 794 C C . PRO A 1 102 ? 4.710 -24.007 -48.532 1.00 52.56 102 PRO A C 1
ATOM 796 O O . PRO A 1 102 ? 3.815 -24.766 -48.174 1.00 52.56 102 PRO A O 1
ATOM 799 N N . SER A 1 103 ? 5.839 -23.905 -47.828 1.00 50.25 103 SER A N 1
ATOM 800 C CA . SER A 1 103 ? 5.998 -24.553 -46.518 1.00 50.25 103 SER A CA 1
ATOM 801 C C . SER A 1 103 ? 5.595 -23.599 -45.396 1.00 50.25 103 SER A C 1
ATOM 803 O O . SER A 1 103 ? 6.394 -22.847 -44.846 1.00 50.25 103 SER A O 1
ATOM 805 N N . THR A 1 104 ? 4.291 -23.628 -45.137 1.00 53.53 104 THR A N 1
ATOM 806 C CA . THR A 1 104 ? 3.632 -23.578 -43.825 1.00 53.53 104 THR A CA 1
ATOM 807 C C . THR A 1 104 ? 4.515 -23.331 -42.597 1.00 53.53 104 THR A C 1
ATOM 809 O O . THR A 1 104 ? 5.347 -24.154 -42.216 1.00 53.53 104 THR A O 1
ATOM 812 N N . HIS A 1 105 ? 4.193 -22.237 -41.906 1.00 57.62 105 HIS A N 1
ATOM 813 C CA . HIS A 1 105 ? 4.422 -22.017 -40.480 1.00 57.62 105 HIS A CA 1
ATOM 814 C C . HIS A 1 105 ? 4.184 -23.281 -39.632 1.00 57.62 105 HIS A C 1
ATOM 816 O O . HIS A 1 105 ? 3.105 -23.870 -39.732 1.00 57.62 105 HIS A O 1
ATOM 822 N N . PRO A 1 106 ? 5.069 -23.625 -38.683 1.00 60.62 106 PRO A N 1
ATOM 823 C CA . PRO A 1 106 ? 4.627 -24.294 -37.475 1.00 60.62 106 PRO A CA 1
ATOM 824 C C . PRO A 1 106 ? 3.997 -23.271 -36.518 1.00 60.62 106 PRO A C 1
ATOM 826 O O . PRO A 1 106 ? 4.548 -22.209 -36.226 1.00 60.62 106 PRO A O 1
ATOM 829 N N . ALA A 1 107 ? 2.794 -23.626 -36.080 1.00 56.47 107 ALA A N 1
ATOM 830 C CA . ALA A 1 107 ? 1.944 -22.942 -35.122 1.00 56.47 107 ALA A CA 1
ATOM 831 C C . ALA A 1 107 ? 2.630 -22.683 -33.760 1.00 56.47 107 ALA A C 1
ATOM 833 O O . ALA A 1 107 ? 3.569 -23.391 -33.385 1.00 56.47 107 ALA A O 1
ATOM 834 N N . PRO A 1 108 ? 2.137 -21.689 -32.996 1.00 60.53 108 PRO A N 1
ATOM 835 C CA . PRO A 1 108 ? 2.645 -21.356 -31.671 1.00 60.53 108 PRO A CA 1
ATOM 836 C C . PRO A 1 108 ? 2.389 -22.490 -30.675 1.00 60.53 108 PRO A C 1
ATOM 838 O O . PRO A 1 108 ? 1.296 -23.055 -30.616 1.00 60.53 108 PRO A O 1
ATOM 841 N N . LEU A 1 109 ? 3.383 -22.781 -29.836 1.00 52.81 109 LEU A N 1
ATOM 842 C CA . LEU A 1 109 ? 3.199 -23.634 -28.668 1.00 52.81 109 LEU A CA 1
ATOM 843 C C . LEU A 1 109 ? 2.322 -22.900 -27.648 1.00 52.81 109 LEU A C 1
ATOM 845 O O . LEU A 1 109 ? 2.778 -22.040 -26.896 1.00 52.81 109 LEU A O 1
ATOM 849 N N . SER A 1 110 ? 1.042 -23.261 -27.635 1.00 54.09 110 SER A N 1
ATOM 850 C CA . SER A 1 110 ? 0.148 -23.055 -26.505 1.00 54.09 110 SER A CA 1
ATOM 851 C C . SER A 1 110 ? 0.659 -23.861 -25.310 1.00 54.09 110 SER A C 1
ATOM 853 O O . SER A 1 110 ? 0.550 -25.084 -25.291 1.00 54.09 110 SER A O 1
ATOM 855 N N . LEU A 1 111 ? 1.190 -23.185 -24.293 1.00 51.34 111 LEU A N 1
ATOM 856 C CA . LEU A 1 111 ? 1.305 -23.758 -22.955 1.00 51.34 111 LEU A CA 1
ATOM 857 C C . LEU A 1 111 ? 0.100 -23.295 -22.143 1.00 51.34 111 LEU A C 1
ATOM 859 O O . LEU A 1 111 ? 0.077 -22.214 -21.558 1.00 51.34 111 LEU A O 1
ATOM 863 N N . SER A 1 112 ? -0.934 -24.132 -22.169 1.00 45.62 112 SER A N 1
ATOM 864 C CA . SER A 1 112 ? -2.050 -24.070 -21.239 1.00 45.62 112 SER A CA 1
ATOM 865 C C . SER A 1 112 ? -1.551 -24.256 -19.806 1.00 45.62 112 SER A C 1
ATOM 867 O O . SER A 1 112 ? -0.909 -25.246 -19.472 1.00 45.62 112 SER A O 1
ATOM 869 N N . SER A 1 113 ? -1.881 -23.263 -18.985 1.00 50.72 113 SER A N 1
ATOM 870 C CA . SER A 1 113 ? -2.306 -23.344 -17.587 1.00 50.72 113 SER A CA 1
ATOM 871 C C . SER A 1 113 ? -1.984 -24.636 -16.822 1.00 50.72 113 SER A C 1
ATOM 873 O O . SER A 1 113 ? -2.755 -25.593 -16.851 1.00 50.72 113 SER A O 1
ATOM 875 N N . ALA A 1 114 ? -0.943 -24.586 -15.991 1.00 50.12 114 ALA A N 1
ATOM 876 C CA . ALA A 1 114 ? -0.908 -25.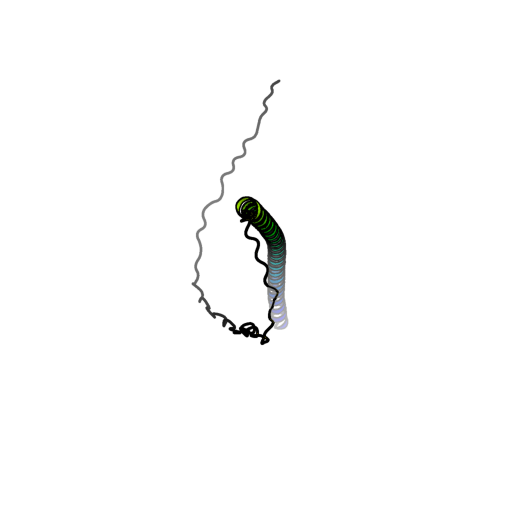351 -14.750 1.00 50.12 114 ALA A CA 1
ATOM 877 C C . ALA A 1 114 ? -1.359 -24.425 -13.612 1.00 50.12 114 ALA A C 1
ATOM 879 O O . ALA A 1 114 ? -0.612 -23.584 -13.115 1.00 50.12 114 ALA A O 1
ATOM 880 N N . SER A 1 115 ? -2.638 -24.553 -13.267 1.00 51.72 115 SER A N 1
ATOM 881 C CA . SER A 1 115 ? -3.194 -24.105 -11.998 1.00 51.72 115 SER A CA 1
ATOM 882 C C . SER A 1 115 ? -2.603 -24.989 -10.903 1.00 51.72 115 SER A C 1
ATOM 884 O O . SER A 1 115 ? -2.912 -26.174 -10.835 1.00 51.72 115 SER A O 1
ATOM 886 N N . SER A 1 116 ? -1.742 -24.413 -10.070 1.00 45.78 116 SER A N 1
ATOM 887 C CA . SER A 1 116 ? -1.307 -25.032 -8.822 1.00 45.78 116 SER A CA 1
ATOM 888 C C . SER A 1 116 ? -1.551 -24.031 -7.708 1.00 45.78 116 SER A C 1
ATOM 890 O O . SER A 1 116 ? -0.753 -23.133 -7.452 1.00 45.78 116 SER A O 1
ATOM 892 N N . THR A 1 117 ? -2.719 -24.166 -7.090 1.00 61.56 117 THR A N 1
ATOM 893 C CA . THR A 1 117 ? -3.030 -23.635 -5.764 1.00 61.56 117 THR A CA 1
ATOM 894 C C . THR A 1 117 ? -1.969 -24.100 -4.764 1.00 61.56 117 THR A C 1
ATOM 896 O O . THR A 1 117 ? -1.816 -25.312 -4.599 1.00 61.56 117 THR A O 1
ATOM 899 N N . PRO A 1 118 ? -1.262 -23.203 -4.061 1.00 57.53 118 PRO A N 1
ATOM 900 C CA . PRO A 1 118 ? -0.554 -23.590 -2.856 1.00 57.53 118 PRO A CA 1
ATOM 901 C C . PRO A 1 118 ? -1.567 -23.688 -1.709 1.00 57.53 118 PRO A C 1
ATOM 903 O O . PRO A 1 118 ? -2.258 -22.719 -1.388 1.00 57.53 118 PRO A O 1
ATOM 906 N N . GLU A 1 119 ? -1.664 -24.878 -1.119 1.00 55.66 119 GLU A N 1
ATOM 907 C CA . GLU A 1 119 ? -2.326 -25.118 0.164 1.00 55.66 119 GLU A CA 1
ATOM 908 C C . GLU A 1 119 ? -1.792 -24.168 1.254 1.00 55.66 119 GLU A C 1
ATOM 910 O O . GLU A 1 119 ? -0.599 -23.844 1.272 1.00 55.66 119 GLU A O 1
ATOM 915 N N . PRO A 1 120 ? -2.638 -23.735 2.205 1.00 58.78 120 PRO A N 1
ATOM 916 C CA . PRO A 1 120 ? -2.178 -22.981 3.357 1.00 58.78 120 PRO A CA 1
ATOM 917 C C . PRO A 1 120 ? -1.397 -23.900 4.304 1.00 58.78 120 PRO A C 1
ATOM 919 O O . PRO A 1 120 ? -1.945 -24.842 4.876 1.00 58.78 120 PRO A O 1
ATOM 922 N N . ALA A 1 121 ? -0.119 -23.584 4.516 1.00 52.53 121 ALA A N 1
ATOM 923 C CA . ALA A 1 121 ? 0.659 -24.139 5.613 1.00 52.53 121 ALA A CA 1
ATOM 924 C C . ALA A 1 121 ? 0.031 -23.701 6.946 1.00 52.53 121 ALA A C 1
ATOM 926 O O . ALA A 1 121 ? 0.190 -22.569 7.406 1.00 52.53 121 ALA A O 1
ATOM 927 N N . SER A 1 122 ? -0.724 -24.621 7.537 1.00 52.59 122 SER A N 1
ATOM 928 C CA . SER A 1 122 ? -1.198 -24.564 8.911 1.00 52.59 122 SER A CA 1
ATOM 929 C C . SER A 1 122 ? -0.027 -24.864 9.840 1.00 52.59 122 SER A C 1
ATOM 931 O O . SER A 1 122 ? 0.422 -26.004 9.932 1.00 52.59 122 SER A O 1
ATOM 933 N N . SER A 1 123 ? 0.464 -23.833 10.522 1.00 52.22 123 SER A N 1
ATOM 934 C CA . SER A 1 123 ? 1.422 -23.976 11.615 1.00 52.22 123 SER A CA 1
ATOM 935 C C . SER A 1 123 ? 0.965 -23.103 12.775 1.00 52.22 123 SER A C 1
ATOM 937 O O . SER A 1 123 ? 1.299 -21.925 12.870 1.00 52.22 123 SER A O 1
ATOM 939 N N . THR A 1 124 ? 0.163 -23.701 13.649 1.00 61.06 124 THR A N 1
ATOM 940 C CA . THR A 1 124 ? -0.061 -23.280 15.035 1.00 61.06 124 THR A CA 1
ATOM 941 C C . THR A 1 124 ? 1.251 -23.319 15.822 1.00 61.06 124 THR A C 1
ATOM 943 O O . THR A 1 124 ? 1.839 -24.395 15.928 1.00 61.06 124 THR A O 1
ATOM 946 N N . PRO A 1 125 ? 1.686 -22.216 16.454 1.00 57.31 125 PRO A N 1
ATOM 947 C CA . PRO A 1 125 ? 2.592 -22.278 17.589 1.00 57.31 125 PRO A CA 1
ATOM 948 C C . PRO A 1 125 ? 1.784 -22.305 18.897 1.00 57.31 125 PRO A C 1
ATOM 950 O O . PRO A 1 125 ? 0.953 -21.432 19.153 1.00 57.31 125 PRO A O 1
ATOM 953 N N . GLU A 1 126 ? 2.040 -23.326 19.714 1.00 53.53 126 GLU A N 1
ATOM 954 C CA . GLU A 1 126 ? 1.601 -23.438 21.108 1.00 53.53 126 GLU A CA 1
ATOM 955 C C . GLU A 1 126 ? 2.127 -22.289 21.997 1.00 53.53 126 GLU A C 1
ATOM 957 O O . GLU A 1 126 ? 3.148 -21.664 21.687 1.00 53.53 126 GLU A O 1
ATOM 962 N N . PRO A 1 127 ? 1.452 -22.008 23.129 1.00 53.53 127 PRO A N 1
ATOM 963 C CA . PRO A 1 127 ? 1.771 -20.889 24.004 1.00 53.53 127 PRO A CA 1
ATOM 964 C C . PRO A 1 127 ? 2.924 -21.223 24.961 1.00 53.53 127 PRO A C 1
ATOM 966 O O . PRO A 1 127 ? 2.835 -22.137 25.779 1.00 53.53 127 PRO A O 1
ATOM 969 N N . ALA A 1 128 ? 3.986 -20.415 24.942 1.00 57.31 128 ALA A N 1
ATOM 970 C CA . ALA A 1 128 ? 4.978 -20.423 26.009 1.00 57.31 128 ALA A CA 1
ATOM 971 C C . ALA A 1 128 ? 4.472 -19.606 27.213 1.00 57.31 128 ALA A C 1
ATOM 973 O O . ALA A 1 128 ? 4.314 -18.387 27.168 1.00 57.31 128 ALA A O 1
ATOM 974 N N . SER A 1 129 ? 4.211 -20.352 28.281 1.00 55.69 129 SER A N 1
ATOM 975 C CA . SER A 1 129 ? 3.906 -19.967 29.657 1.00 55.69 129 SER A CA 1
ATOM 976 C C . SER A 1 129 ? 4.720 -18.790 30.234 1.00 55.69 129 SER A C 1
ATOM 978 O O . SER A 1 129 ? 5.943 -18.830 30.306 1.00 55.69 129 SER A O 1
ATOM 980 N N . SER A 1 130 ? 3.982 -17.803 30.750 1.00 50.12 130 SER A N 1
ATOM 981 C CA . SER A 1 130 ? 4.080 -17.156 32.073 1.00 50.12 130 SER A CA 1
ATOM 982 C C . SER A 1 130 ? 5.419 -17.148 32.837 1.00 50.12 130 SER A C 1
ATOM 984 O O . SER A 1 130 ? 5.831 -18.178 33.369 1.00 50.12 130 SER A O 1
ATOM 986 N N . SER A 1 131 ? 5.972 -15.947 33.091 1.00 49.22 131 SER A N 1
ATOM 987 C CA . SER A 1 131 ? 6.021 -15.306 34.437 1.00 49.22 131 SER A CA 1
ATOM 988 C C . SER A 1 131 ? 6.724 -13.919 34.437 1.00 49.22 131 SER A C 1
ATOM 990 O O . SER A 1 131 ? 7.769 -13.777 33.805 1.00 49.22 131 SER A O 1
ATOM 992 N N . PRO A 1 132 ? 6.203 -12.897 35.162 1.00 59.94 132 PRO A N 1
ATOM 993 C CA . PRO A 1 132 ? 6.892 -11.643 35.543 1.00 59.94 132 PRO A CA 1
ATOM 994 C C . PRO A 1 132 ? 7.420 -11.742 37.007 1.00 59.94 132 PRO A C 1
ATOM 996 O O . PRO A 1 132 ? 7.305 -12.828 37.577 1.00 59.94 132 PRO A O 1
ATOM 999 N N . PRO A 1 133 ? 7.874 -10.679 37.727 1.00 58.69 133 PRO A N 1
ATOM 1000 C CA . PRO A 1 133 ? 8.358 -9.328 37.373 1.00 58.69 133 PRO A CA 1
ATOM 1001 C C . PRO A 1 133 ? 9.759 -9.007 37.978 1.00 58.69 133 PRO A C 1
ATOM 1003 O O . PRO A 1 133 ? 10.177 -9.645 38.936 1.00 58.69 133 PRO A O 1
ATOM 1006 N N . THR A 1 134 ? 10.417 -7.905 37.588 1.00 49.84 134 THR A N 1
ATOM 1007 C CA . THR A 1 134 ? 11.256 -7.144 38.545 1.00 49.84 134 THR A CA 1
ATOM 1008 C C . THR A 1 134 ? 11.228 -5.636 38.293 1.00 49.84 134 THR A C 1
ATOM 1010 O O . THR A 1 134 ? 11.427 -5.116 37.201 1.00 49.84 134 THR A O 1
ATOM 1013 N N . LYS A 1 135 ? 10.933 -4.943 39.388 1.00 51.88 135 LYS A N 1
ATOM 1014 C CA . LYS A 1 135 ? 10.845 -3.504 39.605 1.00 51.88 135 LYS A CA 1
ATOM 1015 C C . LYS A 1 135 ? 12.226 -3.003 40.029 1.00 51.88 135 LYS A C 1
ATOM 1017 O O . LYS A 1 135 ? 12.715 -3.462 41.054 1.00 51.88 135 LYS A O 1
ATOM 1022 N N . ALA A 1 136 ? 12.802 -2.027 39.330 1.00 51.75 136 ALA A N 1
ATOM 1023 C CA . ALA A 1 136 ? 13.830 -1.156 39.902 1.00 51.75 136 ALA A CA 1
ATOM 1024 C C . ALA A 1 136 ? 13.908 0.194 39.160 1.00 51.75 136 ALA A C 1
ATOM 1026 O O . ALA A 1 136 ? 14.427 0.296 38.057 1.00 51.75 136 ALA A O 1
ATOM 1027 N N . SER A 1 137 ? 13.397 1.224 39.840 1.00 41.50 137 SER A N 1
ATOM 1028 C CA . SER A 1 137 ? 14.017 2.553 39.961 1.00 41.50 137 SER A CA 1
ATOM 1029 C C . SER A 1 137 ? 14.020 3.532 38.768 1.00 41.50 137 SER A C 1
ATOM 1031 O O . SER A 1 137 ? 14.985 3.676 38.028 1.00 41.50 137 SER A O 1
ATOM 1033 N N . ARG A 1 138 ? 12.971 4.371 38.730 1.00 53.56 138 ARG A N 1
ATOM 1034 C CA . ARG A 1 138 ? 13.078 5.842 38.527 1.00 53.56 138 ARG A CA 1
ATOM 1035 C C . ARG A 1 138 ? 13.981 6.461 39.627 1.00 53.56 138 ARG A C 1
ATOM 1037 O O . ARG A 1 138 ? 14.103 5.832 40.676 1.00 53.56 138 ARG A O 1
ATOM 1044 N N . PRO A 1 139 ? 14.391 7.747 39.568 1.00 55.19 139 PRO A N 1
ATOM 1045 C CA . PRO A 1 139 ? 14.639 8.650 38.436 1.00 55.19 139 PRO A CA 1
ATOM 1046 C C . PRO A 1 139 ? 16.031 9.335 38.546 1.00 55.19 139 PRO A C 1
ATOM 1048 O O . PRO A 1 139 ? 16.645 9.357 39.610 1.00 55.19 139 PRO A O 1
ATOM 1051 N N . ARG A 1 140 ? 16.497 10.023 37.496 1.00 58.38 140 ARG A N 1
ATOM 1052 C CA . ARG A 1 140 ? 17.417 11.161 37.672 1.00 58.38 140 ARG A CA 1
ATOM 1053 C C . ARG A 1 140 ? 16.926 12.360 36.875 1.00 58.38 140 ARG A C 1
ATOM 1055 O O . ARG A 1 140 ? 17.013 12.399 35.654 1.00 58.38 140 ARG A O 1
ATOM 1062 N N . SER A 1 141 ? 16.387 13.319 37.616 1.00 49.78 141 SER A N 1
ATOM 1063 C CA . SER A 1 141 ? 16.270 14.718 37.232 1.00 49.78 141 SER A CA 1
ATOM 1064 C C . SER A 1 141 ? 17.643 15.259 36.842 1.00 49.78 141 SER A C 1
ATOM 1066 O O . SER A 1 141 ? 18.590 15.044 37.593 1.00 49.78 141 SER A O 1
ATOM 1068 N N . MET A 1 142 ? 17.731 16.024 35.756 1.00 53.94 142 MET A N 1
ATOM 1069 C CA . MET A 1 142 ? 18.645 17.164 35.681 1.00 53.94 142 MET A CA 1
ATOM 1070 C C . MET A 1 142 ? 17.967 18.296 34.914 1.00 53.94 142 MET A C 1
ATOM 1072 O O . MET A 1 142 ? 17.837 18.267 33.696 1.00 53.94 142 MET A O 1
ATOM 107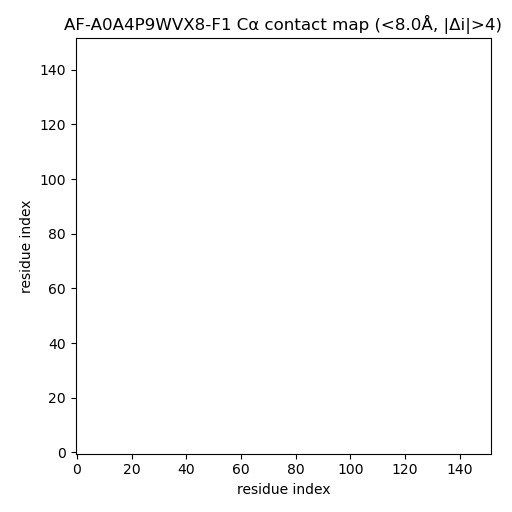6 N N . SER A 1 143 ? 17.510 19.279 35.686 1.00 51.44 143 SER A N 1
ATOM 1077 C CA . SER A 1 143 ? 17.385 20.660 35.244 1.00 51.44 143 SER A CA 1
ATOM 1078 C C . SER A 1 143 ? 18.774 21.285 35.282 1.00 51.44 143 SER A C 1
ATOM 1080 O O . SER A 1 143 ? 19.399 21.266 36.340 1.00 51.44 143 SER A O 1
ATOM 1082 N N . THR A 1 144 ? 19.211 21.914 34.196 1.00 64.12 144 THR A N 1
ATOM 1083 C CA . THR A 1 144 ? 20.157 23.035 34.268 1.00 64.12 144 THR A CA 1
ATOM 1084 C C . THR A 1 144 ? 19.777 24.074 33.223 1.00 64.12 144 THR A C 1
ATOM 1086 O O . THR A 1 144 ? 19.727 23.790 32.028 1.00 64.12 144 THR A O 1
ATOM 1089 N N . SER A 1 145 ? 19.475 25.266 33.724 1.00 51.75 145 SER A N 1
ATOM 1090 C CA . SER A 1 145 ? 19.200 26.494 32.989 1.00 51.75 145 SER A CA 1
ATOM 1091 C C . SER A 1 145 ? 20.483 27.184 32.500 1.00 51.75 145 SER A C 1
ATOM 1093 O O . SER A 1 145 ? 21.545 26.988 33.081 1.00 51.75 145 SER A O 1
ATOM 1095 N N . ALA A 1 146 ? 20.272 28.113 31.556 1.00 50.25 146 ALA A N 1
ATOM 1096 C CA . ALA A 1 146 ? 20.998 29.372 31.314 1.00 50.25 146 ALA A CA 1
ATOM 1097 C C . ALA A 1 146 ? 22.296 29.357 30.472 1.00 50.25 146 ALA A C 1
ATOM 1099 O O . ALA A 1 146 ? 23.310 28.796 30.860 1.00 50.25 146 ALA A O 1
ATOM 1100 N N . SER A 1 147 ? 22.287 30.106 29.359 1.00 48.12 147 SER A N 1
ATOM 1101 C CA . SER A 1 147 ? 22.730 31.520 29.275 1.00 48.12 147 SER A CA 1
ATOM 1102 C C . SER A 1 147 ? 23.544 31.866 28.012 1.00 48.12 147 SER A C 1
ATOM 1104 O O . SER A 1 147 ? 24.615 31.328 27.773 1.00 48.12 147 SER A O 1
ATOM 1106 N N . THR A 1 148 ? 22.999 32.825 27.251 1.00 65.06 148 THR A N 1
ATOM 1107 C CA . THR A 1 148 ? 23.615 33.954 26.511 1.00 65.06 148 THR A CA 1
ATOM 1108 C C . THR A 1 148 ? 25.042 33.870 25.941 1.00 65.06 148 THR A C 1
ATOM 1110 O O . THR A 1 148 ? 26.024 33.781 26.669 1.00 65.06 148 THR A O 1
ATOM 1113 N N . THR A 1 149 ? 25.161 34.152 24.641 1.00 67.19 149 THR A N 1
ATOM 1114 C CA . THR A 1 149 ? 26.348 34.691 23.934 1.00 67.19 149 THR A CA 1
ATOM 1115 C C . THR A 1 149 ? 25.763 35.401 22.699 1.00 67.19 149 THR A C 1
ATOM 1117 O O . THR A 1 149 ? 25.097 34.741 21.915 1.00 67.19 149 THR A O 1
ATOM 1120 N N . SER A 1 150 ? 25.664 36.727 22.554 1.00 53.72 150 SER A N 1
ATOM 1121 C CA . SER A 1 150 ? 26.621 37.846 22.636 1.00 53.72 150 SER A CA 1
ATOM 1122 C C . SER A 1 150 ? 27.810 37.720 21.678 1.00 53.72 150 SER A C 1
ATOM 1124 O O . SER A 1 150 ? 28.730 36.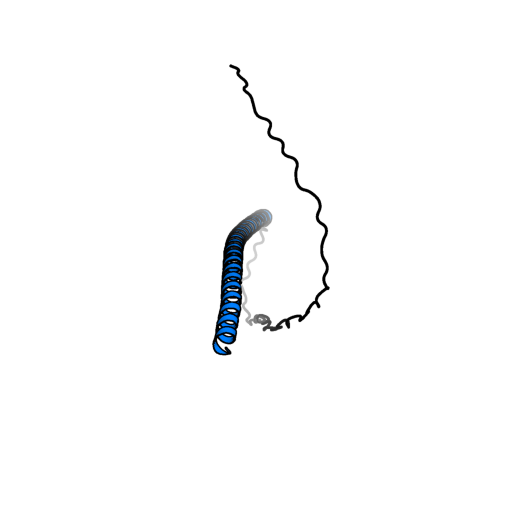962 21.962 1.00 53.72 150 SER A O 1
ATOM 1126 N N . THR A 1 151 ? 27.751 38.492 20.580 1.00 58.94 151 THR A N 1
ATOM 1127 C CA . THR A 1 151 ? 28.768 38.941 19.586 1.00 58.94 151 THR A CA 1
ATOM 1128 C C . THR A 1 151 ? 28.182 38.777 18.176 1.00 58.94 151 THR A C 1
ATOM 1130 O O . THR A 1 151 ? 27.628 37.731 17.871 1.00 58.94 151 THR A O 1
ATOM 1133 N N . ARG A 1 152 ? 28.195 39.743 17.258 1.00 57.19 152 ARG A N 1
ATOM 1134 C CA . ARG A 1 152 ? 28.747 41.098 17.165 1.00 57.19 152 ARG A CA 1
ATOM 1135 C C . ARG A 1 152 ? 27.917 41.840 16.112 1.00 57.19 152 ARG A C 1
ATOM 1137 O O . ARG A 1 152 ? 27.427 41.150 15.193 1.00 57.19 152 ARG A O 1
#

Foldseek 3Di:
DPVVVVVVVVVVVVVVVVVVVVVVVVVVVVVVVVVVVVVVVVVVVVVVVVVVVVVVVVVVVVVVVVVVVVVVVVVVVCCVVPPDPPPPDDDDDDDDDDDDDDDDDDDDDDPDDDDDDDDDPDDDDDDDDDDDDDDDDDDDDDDDDDDDDDDD

pLDDT: mean 75.82, std 21.89, range [38.62, 98.56]